Protein AF-A0A970PLQ7-F1 (afdb_monomer)

Mean predicted aligned error: 8.17 Å

Secondary structure (DSSP, 8-state):
-HHHHHHHHHHHHHHHHHTTBPPPPPPPPEEEEEEESSEEEEEE--TTS-TT--TT--EEEPSEEEEEEEEETTS-EEEEEEEEEPPPPPPPBBTBPPPPPPPEEEEEEEETTEEEEEEESSTT-S--EEEPPSEE-SSEEEEEEE-SS-EEEEEEEEPPP--------

Sequence (169 aa):
MKKIKLIIGLILIGMLLFGCIGLDGTDGRIYLRIDLIDCVRYWDNNDSIPFGFSVNSYYRCFPGSYSFEYETTSGREWSGTYTVTSEKGSPGGFMYDGEDGRDRFYTLACHPNGPSLTYYHQRNDGMGKTIQPQIADEDNIEIIHSDGIYRFHLHASRKPGTQKTKTKI

pLDDT: mean 87.95, std 12.33, range [39.56, 97.25]

Structure (mmCIF, N/CA/C/O backbone):
data_AF-A0A970PLQ7-F1
#
_entry.id   AF-A0A970PLQ7-F1
#
loop_
_atom_site.group_PDB
_atom_site.id
_atom_site.type_symbol
_atom_site.label_atom_id
_atom_site.label_alt_id
_atom_site.label_comp_id
_atom_site.label_asym_id
_atom_site.label_entity_id
_atom_site.label_seq_id
_atom_site.pdbx_PDB_ins_code
_atom_site.Cartn_x
_atom_site.Cartn_y
_atom_site.Cartn_z
_atom_site.occupancy
_atom_site.B_iso_or_equiv
_atom_site.auth_seq_id
_atom_site.auth_comp_id
_atom_site.auth_asym_id
_atom_site.auth_atom_id
_atom_site.pdbx_PDB_model_num
ATOM 1 N N . MET A 1 1 ? 49.322 -12.218 -42.979 1.00 61.09 1 MET A N 1
ATOM 2 C CA . MET A 1 1 ? 48.997 -10.856 -42.478 1.00 61.09 1 MET A CA 1
ATOM 3 C C . MET A 1 1 ? 47.614 -10.339 -42.899 1.00 61.09 1 MET A C 1
ATOM 5 O O . MET A 1 1 ? 46.908 -9.848 -42.032 1.00 61.09 1 MET A O 1
ATOM 9 N N . LYS A 1 2 ? 47.179 -10.455 -44.170 1.00 69.94 2 LYS A N 1
ATOM 10 C CA . LYS A 1 2 ? 45.858 -9.947 -44.626 1.00 69.94 2 LYS A CA 1
ATOM 11 C C . LYS A 1 2 ? 44.647 -10.559 -43.890 1.00 69.94 2 LYS A C 1
ATOM 13 O O . LYS A 1 2 ? 43.754 -9.827 -43.492 1.00 69.94 2 LYS A O 1
ATOM 18 N N . LYS A 1 3 ? 44.660 -11.876 -43.637 1.00 72.44 3 LYS A N 1
ATOM 19 C CA . LYS A 1 3 ? 43.576 -12.586 -42.923 1.00 72.44 3 LYS A CA 1
ATOM 20 C C . LYS A 1 3 ? 43.425 -12.149 -41.455 1.00 72.44 3 LYS A C 1
ATOM 22 O O . LYS A 1 3 ? 42.311 -11.998 -40.983 1.00 72.44 3 LYS A O 1
ATOM 27 N N . ILE A 1 4 ? 44.537 -11.867 -40.769 1.00 83.81 4 ILE A N 1
ATOM 28 C CA . ILE A 1 4 ? 44.538 -11.385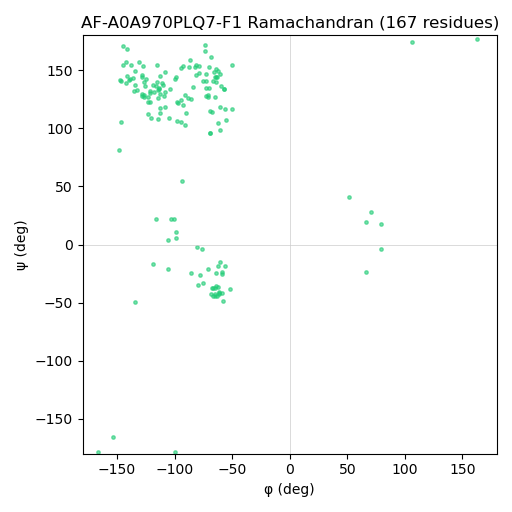 -39.374 1.00 83.81 4 ILE A CA 1
ATOM 29 C C . ILE A 1 4 ? 43.961 -9.965 -39.287 1.00 83.81 4 ILE A C 1
ATOM 31 O O . ILE A 1 4 ? 43.133 -9.697 -38.427 1.00 83.81 4 ILE A O 1
ATOM 35 N N . LYS A 1 5 ? 44.327 -9.073 -40.221 1.00 82.62 5 LYS A N 1
ATOM 36 C CA . LYS A 1 5 ? 43.757 -7.715 -40.292 1.00 82.62 5 LYS A CA 1
ATOM 37 C C . LYS A 1 5 ? 42.241 -7.726 -40.545 1.00 82.62 5 LYS A C 1
ATOM 39 O O . LYS A 1 5 ? 41.536 -6.908 -39.970 1.00 82.62 5 LYS A O 1
ATOM 44 N N . LEU A 1 6 ? 41.747 -8.665 -41.359 1.00 85.94 6 LEU A N 1
ATOM 45 C CA . LEU A 1 6 ? 40.313 -8.838 -41.620 1.00 85.94 6 LEU A CA 1
ATOM 46 C C . LEU A 1 6 ? 39.551 -9.300 -40.364 1.00 85.94 6 LEU A C 1
ATOM 48 O O . LEU A 1 6 ? 38.505 -8.747 -40.047 1.00 85.94 6 LEU A O 1
ATOM 52 N N . ILE A 1 7 ? 40.099 -10.275 -39.631 1.00 85.81 7 ILE A N 1
ATOM 53 C CA . ILE A 1 7 ? 39.500 -10.788 -38.387 1.00 85.81 7 ILE A CA 1
ATOM 54 C C . ILE A 1 7 ? 39.450 -9.690 -37.317 1.00 85.81 7 ILE A C 1
ATOM 56 O O . ILE A 1 7 ? 38.412 -9.490 -36.697 1.00 85.81 7 ILE A O 1
ATOM 60 N N . ILE A 1 8 ? 40.536 -8.929 -37.147 1.00 86.94 8 ILE A N 1
ATOM 61 C CA . ILE A 1 8 ? 40.576 -7.794 -36.212 1.00 86.94 8 ILE A CA 1
ATOM 62 C C . ILE A 1 8 ? 39.549 -6.720 -36.603 1.00 86.94 8 ILE A C 1
ATOM 64 O O . ILE A 1 8 ? 38.855 -6.200 -35.735 1.00 86.94 8 ILE A O 1
ATOM 68 N N . GLY A 1 9 ? 39.404 -6.422 -37.900 1.00 86.69 9 GLY A N 1
ATOM 69 C CA . GLY A 1 9 ? 38.400 -5.474 -38.392 1.00 86.69 9 GLY A CA 1
ATOM 70 C C . GLY A 1 9 ? 36.961 -5.905 -38.092 1.00 86.69 9 GLY A C 1
ATOM 71 O O . GLY A 1 9 ? 36.162 -5.089 -37.645 1.00 86.69 9 GLY A O 1
ATOM 72 N N . LEU A 1 10 ? 36.640 -7.190 -38.268 1.00 85.06 10 LEU A N 1
ATOM 73 C CA . LEU A 1 10 ? 35.315 -7.734 -37.946 1.00 85.06 10 LEU A CA 1
ATOM 74 C C . LEU A 1 10 ? 35.025 -7.720 -36.438 1.00 85.06 10 LEU A C 1
ATOM 76 O O . LEU A 1 10 ? 33.903 -7.412 -36.047 1.00 85.06 10 LEU A O 1
ATOM 80 N N . ILE A 1 11 ? 36.027 -7.992 -35.594 1.00 84.06 11 ILE A N 1
ATOM 81 C CA . ILE A 1 11 ? 35.890 -7.904 -34.131 1.00 84.06 11 ILE A CA 1
ATOM 82 C C . ILE A 1 11 ? 35.642 -6.453 -33.695 1.00 84.06 11 ILE A C 1
ATOM 84 O O . ILE A 1 11 ? 34.737 -6.209 -32.905 1.00 84.06 11 ILE A O 1
ATOM 88 N N . LEU A 1 12 ? 36.385 -5.487 -34.244 1.00 79.19 12 LEU A N 1
ATOM 89 C CA . LEU A 1 12 ? 36.188 -4.059 -33.961 1.00 79.19 12 LEU A CA 1
ATOM 90 C C . LEU A 1 12 ? 34.797 -3.564 -34.381 1.00 79.19 12 LEU A C 1
ATOM 92 O O . LEU A 1 12 ? 34.159 -2.840 -33.624 1.00 79.19 12 LEU A O 1
ATOM 96 N N . ILE A 1 13 ? 34.304 -3.987 -35.550 1.00 79.88 13 ILE A N 1
ATOM 97 C CA . ILE A 1 13 ? 32.940 -3.676 -36.010 1.00 79.88 13 ILE A CA 1
ATOM 98 C C . ILE A 1 13 ? 31.897 -4.325 -35.094 1.00 79.88 13 ILE A C 1
ATOM 100 O O . ILE A 1 13 ? 30.932 -3.670 -34.718 1.00 79.88 13 ILE A O 1
ATOM 104 N N . GLY A 1 14 ? 32.106 -5.578 -34.681 1.00 73.38 14 GLY A N 1
ATOM 105 C CA . GLY A 1 14 ? 31.241 -6.242 -33.707 1.00 73.38 14 GLY A CA 1
ATOM 106 C C . GLY A 1 14 ? 31.174 -5.478 -32.383 1.00 73.38 14 GLY A C 1
ATOM 107 O O . GLY A 1 14 ? 30.087 -5.177 -31.905 1.00 73.38 14 GLY A O 1
ATOM 108 N N . MET A 1 15 ? 32.320 -5.084 -31.822 1.00 72.25 15 MET A N 1
ATOM 109 C CA . MET A 1 15 ? 32.366 -4.324 -30.566 1.00 72.25 15 MET A CA 1
ATOM 110 C C . MET A 1 15 ? 31.710 -2.940 -30.684 1.00 72.25 15 MET A C 1
ATOM 112 O O . MET A 1 15 ? 31.046 -2.513 -29.745 1.00 72.25 15 MET A O 1
ATOM 116 N N . LEU A 1 16 ? 31.831 -2.270 -31.835 1.00 68.06 16 LEU A N 1
ATOM 117 C CA . LEU A 1 16 ? 31.133 -1.007 -32.109 1.00 68.06 16 LEU A CA 1
ATOM 118 C C . LEU A 1 16 ? 29.611 -1.184 -32.208 1.00 68.06 16 LEU A C 1
ATOM 120 O O . LEU A 1 16 ? 28.876 -0.324 -31.743 1.00 68.06 16 LEU A O 1
ATOM 124 N N . LEU A 1 17 ? 29.127 -2.289 -32.779 1.00 65.56 17 LEU A N 1
ATOM 125 C CA . LEU A 1 17 ? 27.688 -2.541 -32.918 1.00 65.56 17 LEU A CA 1
ATOM 126 C C . LEU A 1 17 ? 27.024 -2.965 -31.598 1.00 65.56 17 LEU A C 1
ATOM 128 O O . LEU A 1 17 ? 25.874 -2.603 -31.362 1.00 65.56 17 LEU A O 1
ATOM 132 N N . PHE A 1 18 ? 27.735 -3.686 -30.724 1.00 63.66 18 PHE A N 1
ATOM 133 C CA . PHE A 1 18 ? 27.214 -4.093 -29.410 1.00 63.66 18 PHE A CA 1
ATOM 134 C C . PHE A 1 18 ? 27.404 -3.035 -28.313 1.00 63.66 18 PHE A C 1
ATOM 136 O O . PHE A 1 18 ? 26.634 -3.018 -27.360 1.00 63.66 18 PHE A O 1
ATOM 143 N N . GLY A 1 19 ? 28.380 -2.131 -28.444 1.00 62.66 19 GLY A N 1
ATOM 144 C CA . GLY A 1 19 ? 28.601 -1.036 -27.489 1.00 62.66 19 GLY A CA 1
ATOM 145 C C . GLY A 1 19 ? 27.608 0.127 -27.599 1.00 62.66 19 GLY A C 1
ATOM 146 O O . GLY A 1 19 ? 27.684 1.058 -26.804 1.00 62.66 19 GLY A O 1
ATOM 147 N N . CYS A 1 20 ? 26.702 0.099 -28.580 1.00 74.75 20 CYS A N 1
ATOM 148 C CA . CYS A 1 20 ? 25.729 1.163 -28.830 1.00 74.75 20 CYS A CA 1
ATOM 149 C C . CYS A 1 20 ? 24.296 0.810 -28.405 1.00 74.75 20 CYS A C 1
ATOM 151 O O . CYS A 1 20 ? 23.398 1.599 -28.678 1.00 74.75 20 CYS A O 1
ATOM 153 N N . ILE A 1 21 ? 24.050 -0.348 -27.788 1.00 85.12 21 ILE A N 1
ATOM 154 C CA . ILE A 1 21 ? 22.734 -0.668 -27.215 1.00 85.12 21 ILE A CA 1
ATOM 155 C C . ILE A 1 21 ? 22.746 -0.182 -25.767 1.00 85.12 21 ILE A C 1
ATOM 157 O O . ILE A 1 21 ? 23.519 -0.699 -24.960 1.00 85.12 21 ILE A O 1
ATOM 161 N N . GLY A 1 22 ? 21.938 0.835 -25.471 1.00 88.00 22 GLY A N 1
ATOM 162 C CA . GLY A 1 22 ? 21.765 1.334 -24.113 1.00 88.00 22 GLY A CA 1
ATOM 163 C C . GLY A 1 22 ? 21.032 0.336 -23.223 1.00 88.00 22 GLY A C 1
ATOM 164 O O . GLY A 1 22 ? 20.396 -0.608 -23.698 1.00 88.00 22 GLY A O 1
ATOM 165 N N . LEU A 1 23 ? 21.162 0.529 -21.917 1.00 92.94 23 LEU A N 1
ATOM 166 C CA . LEU A 1 23 ? 20.545 -0.326 -20.908 1.00 92.94 23 LEU A CA 1
ATOM 167 C C . LEU A 1 23 ? 19.065 0.015 -20.743 1.00 92.94 23 LEU A C 1
ATOM 169 O O . LEU A 1 23 ? 18.677 1.174 -20.863 1.00 92.94 23 LEU A O 1
ATOM 173 N N . ASP A 1 24 ? 18.247 -0.985 -20.424 1.00 95.62 24 ASP A N 1
ATOM 174 C CA . ASP A 1 24 ? 16.877 -0.739 -19.973 1.00 95.62 24 ASP A CA 1
ATOM 175 C C . ASP A 1 24 ? 16.888 -0.004 -18.629 1.00 95.62 24 ASP A C 1
ATOM 177 O O . ASP A 1 24 ? 17.724 -0.277 -17.759 1.00 95.62 24 ASP A O 1
ATOM 181 N N . GLY A 1 25 ? 15.925 0.899 -18.453 1.00 95.19 25 GLY A N 1
ATOM 182 C CA . GLY A 1 25 ? 15.683 1.553 -17.177 1.00 95.19 25 GLY A CA 1
ATOM 183 C C . GLY A 1 25 ? 15.245 0.546 -16.115 1.00 95.19 25 GLY A C 1
ATOM 184 O O . GLY A 1 25 ? 14.623 -0.483 -16.392 1.00 95.19 25 GLY A O 1
ATOM 185 N N . THR A 1 26 ? 15.552 0.846 -14.862 1.00 95.19 26 THR A N 1
ATOM 186 C CA . THR A 1 26 ? 15.152 0.029 -13.721 1.00 95.19 26 THR A CA 1
ATOM 187 C C . THR A 1 26 ? 13.718 0.325 -13.296 1.00 95.19 26 THR A C 1
ATOM 189 O O . THR A 1 26 ? 13.243 1.456 -13.369 1.00 95.19 26 THR A O 1
ATOM 192 N N . ASP A 1 27 ? 13.004 -0.702 -12.833 1.00 94.81 27 ASP A N 1
ATOM 193 C CA . ASP A 1 27 ? 11.662 -0.521 -12.283 1.00 94.81 27 ASP A CA 1
ATOM 194 C C . ASP A 1 27 ? 11.690 0.339 -11.016 1.00 94.81 27 ASP A C 1
ATOM 196 O O . ASP A 1 27 ? 12.514 0.155 -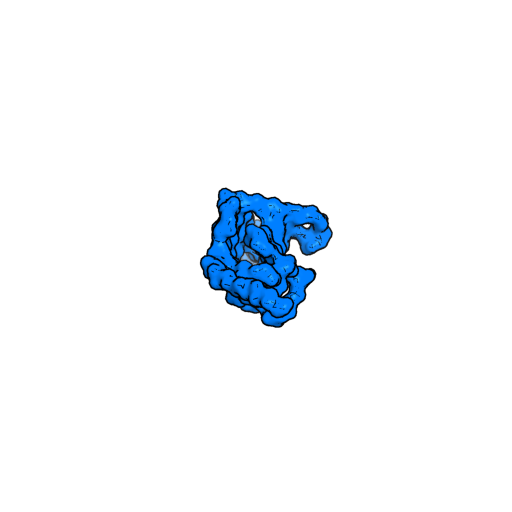10.110 1.00 94.81 27 ASP A O 1
ATOM 200 N N . GLY A 1 28 ? 10.691 1.206 -10.926 1.00 93.88 28 GLY A N 1
ATOM 201 C CA . GLY A 1 28 ? 10.429 2.044 -9.779 1.00 93.88 28 GLY A CA 1
ATOM 202 C C . GLY A 1 28 ? 10.150 1.261 -8.500 1.00 93.88 28 GLY A C 1
ATOM 203 O O . GLY A 1 28 ? 9.547 0.183 -8.521 1.00 93.88 28 GLY A O 1
ATOM 204 N N . ARG A 1 29 ? 10.546 1.797 -7.342 1.00 95.38 29 ARG A N 1
ATOM 205 C CA . ARG A 1 29 ? 10.356 1.119 -6.050 1.00 95.38 29 ARG A CA 1
ATOM 206 C C . ARG A 1 29 ? 9.139 1.656 -5.317 1.00 95.38 29 ARG A C 1
ATOM 208 O O . ARG A 1 29 ? 8.863 2.853 -5.297 1.00 95.38 29 ARG A O 1
ATOM 215 N N . ILE A 1 30 ? 8.429 0.752 -4.653 1.00 95.06 30 ILE A N 1
ATOM 216 C CA . ILE A 1 30 ? 7.302 1.090 -3.788 1.00 95.06 30 ILE A CA 1
ATOM 217 C C . ILE A 1 30 ? 7.766 0.966 -2.348 1.00 95.06 30 ILE A C 1
ATOM 219 O O . ILE A 1 30 ? 8.376 -0.032 -1.968 1.00 95.06 30 ILE A O 1
ATOM 223 N N . TYR A 1 31 ? 7.445 1.961 -1.536 1.00 96.25 31 TYR A N 1
ATOM 224 C CA . TYR A 1 31 ? 7.662 1.920 -0.103 1.00 96.25 31 TYR A CA 1
ATOM 225 C C . TYR A 1 31 ? 6.339 2.099 0.622 1.00 96.25 31 TYR A C 1
ATOM 227 O O . TYR A 1 31 ? 5.595 3.037 0.340 1.00 96.25 31 TYR A O 1
ATOM 235 N N . LEU A 1 32 ? 6.067 1.219 1.578 1.00 96.44 32 LEU A N 1
ATOM 236 C CA . LEU A 1 32 ? 4.872 1.253 2.407 1.00 96.44 32 LEU A CA 1
ATOM 237 C C . LEU A 1 32 ? 5.261 1.547 3.851 1.00 96.44 32 LEU A C 1
ATOM 239 O O . LEU A 1 32 ? 6.204 0.967 4.390 1.00 96.44 32 LEU A O 1
ATOM 243 N N . ARG A 1 33 ? 4.524 2.457 4.471 1.00 95.69 33 ARG A N 1
ATOM 244 C CA . ARG A 1 33 ? 4.515 2.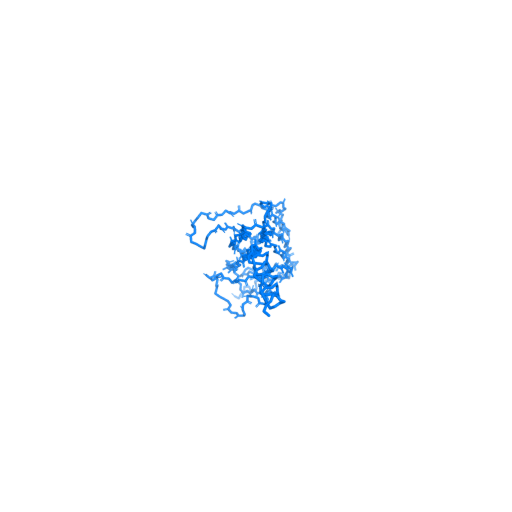692 5.910 1.00 95.69 33 ARG A CA 1
ATOM 245 C C . ARG A 1 33 ? 3.140 2.315 6.436 1.00 95.69 33 ARG A C 1
ATOM 247 O O . ARG A 1 33 ? 2.137 2.742 5.865 1.00 95.69 33 ARG A O 1
ATOM 254 N N . ILE A 1 34 ? 3.111 1.556 7.522 1.00 96.62 34 ILE A N 1
ATOM 255 C CA . ILE A 1 34 ? 1.884 1.256 8.256 1.00 96.62 34 ILE A CA 1
ATOM 256 C C . ILE A 1 34 ? 1.808 2.217 9.437 1.00 96.62 34 ILE A C 1
ATOM 258 O O . ILE A 1 34 ? 2.728 2.262 10.252 1.00 96.62 34 ILE A O 1
ATOM 262 N N . ASP A 1 35 ? 0.731 2.989 9.511 1.00 95.81 35 ASP A N 1
ATOM 263 C CA . ASP A 1 35 ? 0.458 3.893 10.626 1.00 95.81 35 ASP A CA 1
ATOM 264 C C . ASP A 1 35 ? -0.712 3.339 11.443 1.00 95.81 35 ASP A C 1
ATOM 266 O O . ASP A 1 35 ? -1.748 2.976 10.886 1.00 95.81 35 ASP A O 1
ATOM 270 N N . LEU A 1 36 ? -0.532 3.212 12.755 1.00 95.94 36 LEU A N 1
ATOM 271 C CA . LEU A 1 36 ? -1.494 2.575 13.653 1.00 95.94 36 LEU A CA 1
ATOM 272 C C . LEU A 1 36 ? -2.056 3.623 14.611 1.00 95.94 36 LEU A C 1
ATOM 274 O O . LEU A 1 36 ? -1.371 4.062 15.533 1.00 95.94 36 LEU A O 1
ATOM 278 N N . ILE A 1 37 ? -3.319 3.993 14.415 1.00 95.81 37 ILE A N 1
ATOM 279 C CA . ILE A 1 37 ? -4.011 5.011 15.208 1.00 95.81 37 ILE A CA 1
ATOM 280 C C . ILE A 1 37 ? -5.103 4.308 16.012 1.00 95.81 37 ILE A C 1
ATOM 282 O O . ILE A 1 37 ? -6.012 3.709 15.440 1.00 95.81 37 ILE A O 1
ATOM 286 N N . ASP A 1 38 ? -5.006 4.350 17.342 1.00 94.88 38 ASP A N 1
ATOM 287 C CA . ASP A 1 38 ? -5.919 3.646 18.257 1.00 94.88 38 ASP A CA 1
ATOM 288 C C . ASP A 1 38 ? -6.089 2.151 17.925 1.00 94.88 38 ASP A C 1
ATOM 290 O O . ASP A 1 38 ? -7.194 1.602 17.972 1.00 94.88 38 ASP A O 1
ATOM 294 N N . CYS A 1 39 ? -4.982 1.491 17.575 1.00 94.12 39 CYS A N 1
ATOM 295 C CA . CYS A 1 39 ? -4.928 0.067 17.254 1.00 94.12 39 CYS A CA 1
ATOM 296 C C . CYS A 1 39 ? -4.084 -0.703 18.275 1.00 94.12 39 CYS A C 1
ATOM 298 O O . CYS A 1 39 ? -3.037 -0.233 18.712 1.00 94.12 39 CYS A O 1
ATOM 300 N N . VAL A 1 40 ? -4.544 -1.902 18.638 1.00 94.94 40 VAL A N 1
ATOM 301 C CA . VAL A 1 40 ? -3.886 -2.793 19.610 1.00 94.94 40 VAL A CA 1
ATOM 302 C C . VAL A 1 40 ? -3.200 -3.983 18.949 1.00 94.94 40 VAL A C 1
ATOM 304 O O . VAL A 1 40 ? -2.302 -4.581 19.538 1.00 94.94 40 VAL A O 1
ATOM 307 N N . ARG A 1 41 ? -3.606 -4.336 17.726 1.00 94.12 41 ARG A N 1
ATOM 308 C CA . ARG A 1 41 ? -3.044 -5.456 16.971 1.00 94.12 41 ARG A CA 1
ATOM 309 C C . ARG A 1 41 ? -3.051 -5.139 15.485 1.00 94.12 41 ARG A C 1
ATOM 311 O O . ARG A 1 41 ? -4.019 -4.576 14.983 1.00 94.12 41 ARG A O 1
ATOM 318 N N . TYR A 1 42 ? -1.986 -5.538 14.803 1.00 95.94 42 TYR A N 1
ATOM 319 C CA . TYR A 1 42 ? -1.867 -5.512 13.352 1.00 95.94 42 TYR A CA 1
ATOM 320 C C . TYR A 1 42 ? -1.180 -6.796 12.894 1.00 95.94 42 TYR A C 1
ATOM 322 O O . TYR A 1 42 ? -0.261 -7.285 13.557 1.00 95.94 42 TYR A O 1
ATOM 330 N N . TRP A 1 43 ? -1.625 -7.324 11.766 1.00 95.69 43 TRP A N 1
ATOM 331 C CA . TRP A 1 43 ? -1.000 -8.430 11.064 1.00 95.69 43 TRP A CA 1
ATOM 332 C C . TRP A 1 43 ? -1.114 -8.187 9.560 1.00 95.69 43 TRP A C 1
ATOM 334 O O . TRP A 1 43 ? -2.166 -7.767 9.088 1.00 95.69 43 TRP A O 1
ATOM 344 N N . ASP A 1 44 ? -0.059 -8.480 8.808 1.00 95.81 44 ASP A N 1
ATOM 345 C CA . ASP A 1 44 ? -0.137 -8.643 7.360 1.00 95.81 44 ASP A CA 1
ATOM 346 C C . ASP A 1 44 ? 0.760 -9.795 6.895 1.00 95.81 44 ASP A C 1
ATOM 348 O O . ASP A 1 44 ? 1.551 -10.339 7.670 1.00 95.81 44 ASP A O 1
ATOM 352 N N . ASN A 1 45 ? 0.588 -10.201 5.638 1.00 96.12 45 ASN A N 1
ATOM 353 C CA . ASN A 1 45 ? 1.412 -11.221 4.990 1.00 96.12 45 ASN A CA 1
ATOM 354 C C . ASN A 1 45 ? 2.448 -10.623 4.020 1.00 96.12 45 ASN A C 1
ATOM 356 O O . ASN A 1 45 ? 2.871 -11.297 3.078 1.00 96.12 45 ASN A O 1
ATOM 360 N N . ASN A 1 46 ? 2.807 -9.350 4.188 1.00 96.00 46 ASN A N 1
ATOM 361 C CA . ASN A 1 46 ? 3.808 -8.712 3.355 1.00 96.00 46 ASN A CA 1
ATOM 362 C C . ASN A 1 46 ? 5.183 -8.880 3.995 1.00 96.00 46 ASN A C 1
ATOM 364 O O . ASN A 1 46 ? 5.540 -8.140 4.904 1.00 96.00 46 ASN A O 1
ATOM 368 N N . ASP A 1 47 ? 5.984 -9.809 3.470 1.00 95.19 47 ASP A N 1
ATOM 369 C CA . ASP A 1 47 ? 7.328 -10.125 3.985 1.00 95.19 47 ASP A CA 1
ATOM 370 C C . ASP A 1 47 ? 8.278 -8.912 4.051 1.00 95.19 47 ASP A C 1
ATOM 372 O O . ASP A 1 47 ? 9.279 -8.933 4.770 1.00 95.19 47 ASP A O 1
ATOM 376 N N . SER A 1 48 ? 7.977 -7.835 3.319 1.00 94.81 48 SER A N 1
ATOM 377 C CA . SER A 1 48 ? 8.710 -6.571 3.408 1.00 94.81 48 SER A CA 1
ATOM 378 C C . SER A 1 48 ? 8.467 -5.801 4.711 1.00 94.81 48 SER A C 1
ATOM 380 O O . SER A 1 48 ? 9.278 -4.936 5.055 1.00 94.81 48 SER A O 1
ATOM 382 N N . ILE A 1 49 ? 7.366 -6.069 5.417 1.00 93.56 49 ILE A N 1
ATOM 383 C CA . ILE A 1 49 ? 7.004 -5.449 6.692 1.00 93.56 49 ILE A CA 1
ATOM 384 C C . ILE A 1 49 ? 7.430 -6.396 7.825 1.00 93.56 49 ILE A C 1
ATOM 386 O O . ILE A 1 49 ? 6.806 -7.433 8.042 1.00 93.56 49 ILE A O 1
ATOM 390 N N . PRO A 1 50 ? 8.504 -6.086 8.571 1.00 92.38 50 PRO A N 1
ATOM 391 C CA . PRO A 1 50 ? 8.989 -6.983 9.610 1.00 92.38 50 PRO A CA 1
ATOM 392 C C . PRO A 1 50 ? 8.029 -7.037 10.803 1.00 92.38 50 PRO A C 1
ATOM 394 O O . PRO A 1 50 ? 7.360 -6.058 11.145 1.00 92.38 50 PRO A O 1
ATOM 397 N N . PHE A 1 51 ? 8.039 -8.160 11.521 1.00 88.44 51 PHE A N 1
ATOM 398 C CA . PHE A 1 51 ? 7.384 -8.237 12.824 1.00 88.44 51 PHE A CA 1
ATOM 399 C C . PHE A 1 51 ? 7.953 -7.171 13.776 1.00 88.44 51 PHE A C 1
ATOM 401 O O . PHE A 1 51 ? 9.169 -6.997 13.868 1.00 88.44 51 PHE A O 1
ATOM 408 N N . GLY A 1 52 ? 7.076 -6.452 14.484 1.00 87.81 52 GLY A N 1
ATOM 409 C CA . GLY A 1 52 ? 7.484 -5.338 15.346 1.00 87.81 52 GLY A CA 1
ATOM 410 C C . GLY A 1 52 ? 7.975 -4.105 14.578 1.00 87.81 52 GLY A C 1
ATOM 411 O O . GLY A 1 52 ? 8.814 -3.365 15.093 1.00 87.81 52 GLY A O 1
ATOM 412 N N . PHE A 1 53 ? 7.493 -3.897 13.347 1.00 93.50 53 PHE A N 1
ATOM 413 C CA . PHE A 1 53 ? 7.817 -2.724 12.538 1.00 93.50 53 PHE A CA 1
ATOM 414 C C . PHE A 1 53 ? 7.619 -1.402 13.299 1.00 93.50 53 PHE A C 1
ATOM 416 O O . PHE A 1 53 ? 6.810 -1.270 14.217 1.00 93.50 53 PHE A O 1
ATOM 423 N N . SER A 1 54 ? 8.353 -0.381 12.866 1.00 93.44 54 SER A N 1
ATOM 424 C CA . SER A 1 54 ?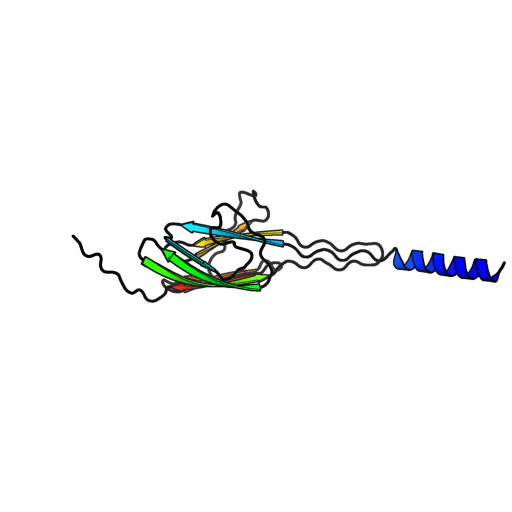 8.187 0.983 13.352 1.00 93.44 54 SER A CA 1
ATOM 425 C C . SER A 1 54 ? 7.143 1.710 12.509 1.00 93.44 54 SER A C 1
ATOM 427 O O . SER A 1 54 ? 7.312 1.834 11.295 1.00 93.44 54 SER A O 1
ATOM 429 N N . VAL A 1 55 ? 6.120 2.277 13.154 1.00 92.81 55 VAL A N 1
ATOM 430 C CA . VAL A 1 55 ? 5.056 3.064 12.491 1.00 92.81 55 VAL A CA 1
ATOM 431 C C . VAL A 1 55 ? 5.569 4.310 11.752 1.00 92.81 55 VAL A C 1
ATOM 433 O O . VAL A 1 55 ? 4.885 4.872 10.905 1.00 92.81 55 VAL A O 1
ATOM 436 N N . ASN A 1 56 ? 6.808 4.736 12.022 1.00 88.44 56 ASN A N 1
ATOM 437 C CA . ASN A 1 56 ? 7.448 5.886 11.376 1.00 88.44 56 ASN A CA 1
ATOM 438 C C . ASN A 1 56 ? 8.401 5.498 10.238 1.00 88.44 56 ASN A C 1
ATOM 440 O O . ASN A 1 56 ? 9.087 6.359 9.686 1.00 88.44 56 ASN A O 1
ATOM 444 N N . SER A 1 57 ? 8.465 4.214 9.883 1.00 94.06 57 SER A N 1
ATOM 445 C CA . SER A 1 57 ? 9.394 3.708 8.877 1.00 94.06 57 SER A CA 1
ATOM 446 C C . SER A 1 57 ? 8.683 3.283 7.600 1.00 94.06 57 SER A C 1
ATOM 448 O O . SER A 1 57 ? 7.641 2.638 7.614 1.00 94.06 57 SER A O 1
ATOM 450 N N . TYR A 1 58 ? 9.295 3.651 6.479 1.00 95.94 58 TYR A N 1
ATOM 451 C CA . TYR A 1 58 ? 8.925 3.172 5.154 1.00 95.94 58 TYR A CA 1
ATOM 452 C C . TYR A 1 58 ? 9.737 1.925 4.813 1.00 95.94 58 TYR A C 1
ATOM 454 O O . TYR A 1 58 ? 10.969 1.966 4.876 1.00 95.94 58 TYR A O 1
ATOM 462 N N . TYR A 1 59 ? 9.050 0.871 4.394 1.00 96.38 59 TYR A N 1
ATOM 463 C CA . TYR A 1 59 ? 9.616 -0.419 4.023 1.00 96.38 59 TYR A CA 1
ATOM 464 C C . TYR A 1 59 ? 9.420 -0.670 2.532 1.00 96.38 59 TYR A C 1
ATOM 466 O O . TYR A 1 59 ? 8.333 -0.452 1.997 1.00 96.38 59 TYR A O 1
ATOM 474 N N . ARG A 1 60 ? 10.470 -1.121 1.842 1.00 96.12 60 ARG A N 1
ATOM 475 C CA . ARG A 1 60 ? 10.399 -1.408 0.406 1.00 96.12 60 ARG A CA 1
ATOM 476 C C . ARG A 1 60 ? 9.516 -2.629 0.164 1.00 96.12 60 ARG A C 1
ATOM 478 O O . ARG A 1 60 ? 9.903 -3.731 0.535 1.00 96.12 60 ARG A O 1
ATOM 485 N N . CYS A 1 61 ? 8.391 -2.431 -0.508 1.00 94.69 61 CYS A N 1
ATOM 486 C CA . CYS A 1 61 ? 7.449 -3.478 -0.887 1.00 94.69 61 CYS A CA 1
ATOM 487 C C . CYS A 1 61 ? 7.661 -3.903 -2.337 1.00 94.69 61 CYS A C 1
ATOM 489 O O . CYS A 1 61 ? 7.962 -3.077 -3.204 1.00 94.69 61 CYS A O 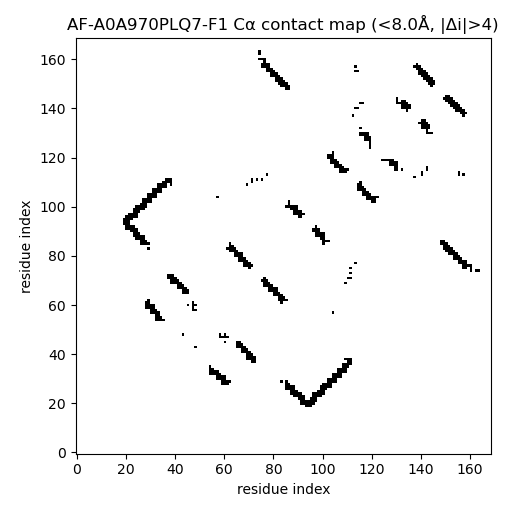1
ATOM 491 N N . PHE A 1 62 ? 7.482 -5.193 -2.596 1.00 94.38 62 PHE A N 1
ATOM 492 C CA . PHE A 1 62 ? 7.480 -5.720 -3.954 1.00 94.38 62 PHE A CA 1
ATOM 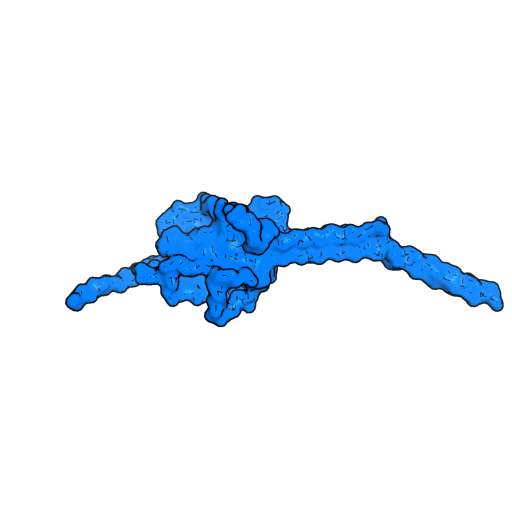493 C C . PHE A 1 62 ? 6.070 -5.640 -4.557 1.00 94.38 62 PHE A C 1
ATOM 495 O O . PHE A 1 62 ? 5.087 -5.639 -3.817 1.00 94.38 62 PHE A O 1
ATOM 502 N N . PRO A 1 63 ? 5.942 -5.534 -5.890 1.00 94.06 63 PRO A N 1
ATOM 503 C CA . PRO A 1 63 ? 4.650 -5.657 -6.551 1.00 94.06 63 PRO A CA 1
ATOM 504 C C . PRO A 1 63 ? 3.986 -6.998 -6.217 1.00 94.06 63 PRO A C 1
ATOM 506 O O . PRO A 1 63 ? 4.632 -8.043 -6.285 1.00 94.06 63 PRO A O 1
ATOM 509 N N . GLY A 1 64 ? 2.702 -6.971 -5.873 1.00 94.88 64 GLY A N 1
ATOM 510 C CA . GLY A 1 64 ? 1.990 -8.150 -5.389 1.00 94.88 64 GLY A CA 1
ATOM 511 C C . GLY A 1 64 ? 0.685 -7.808 -4.681 1.00 94.88 64 GLY A C 1
ATOM 512 O O . GLY A 1 64 ? 0.341 -6.634 -4.518 1.00 94.88 64 GLY A O 1
ATOM 513 N N . SER A 1 65 ? -0.032 -8.855 -4.277 1.00 96.44 65 SER A N 1
ATOM 514 C CA . SER A 1 65 ? -1.273 -8.767 -3.508 1.00 96.44 65 SER A CA 1
ATOM 515 C C . SER A 1 65 ? -1.054 -9.334 -2.112 1.00 96.44 65 SER A C 1
ATOM 517 O O . SER A 1 65 ? -0.562 -10.450 -1.955 1.00 96.44 65 SER A O 1
ATOM 519 N N . TYR A 1 66 ? -1.458 -8.566 -1.110 1.00 97.19 66 TYR A N 1
ATOM 520 C CA . TYR A 1 66 ? -1.240 -8.839 0.301 1.00 97.19 66 TYR A CA 1
ATOM 521 C C . TYR A 1 66 ? -2.563 -8.769 1.056 1.00 97.19 66 TYR A C 1
ATOM 523 O O . TYR A 1 66 ? -3.495 -8.088 0.633 1.00 97.19 66 TYR A O 1
ATOM 531 N N . SER A 1 67 ? -2.648 -9.485 2.167 1.00 97.19 67 SER A N 1
ATOM 532 C CA . SER A 1 67 ? -3.756 -9.474 3.117 1.00 97.19 67 SER A CA 1
ATOM 533 C C . SER A 1 67 ? -3.288 -8.866 4.427 1.00 97.19 67 SER A C 1
ATOM 535 O O . SER A 1 67 ? -2.145 -9.073 4.832 1.00 97.19 67 SER A O 1
ATOM 537 N N . PHE A 1 68 ? -4.175 -8.139 5.093 1.00 96.88 68 PHE A N 1
ATOM 538 C CA . PHE A 1 68 ? -3.905 -7.543 6.392 1.00 96.88 68 PHE A CA 1
ATOM 539 C C . PHE A 1 68 ? -5.136 -7.612 7.290 1.00 96.88 68 PHE A C 1
ATOM 541 O O . PHE A 1 68 ? -6.273 -7.689 6.821 1.00 96.88 68 PHE A O 1
ATOM 548 N N . GLU A 1 69 ? -4.893 -7.546 8.590 1.00 97.00 69 GLU A N 1
ATOM 549 C CA . GLU A 1 69 ? -5.903 -7.452 9.629 1.00 97.00 69 GLU A CA 1
ATOM 550 C C . GLU A 1 69 ? -5.432 -6.506 10.732 1.00 97.00 69 GLU A C 1
ATOM 552 O O . GLU A 1 69 ? -4.248 -6.473 11.075 1.00 97.00 69 GLU A O 1
ATOM 557 N N . TYR A 1 70 ? -6.356 -5.759 11.330 1.00 96.25 70 TYR A N 1
ATOM 558 C CA . TYR A 1 70 ? -6.058 -4.978 12.525 1.00 96.25 70 TYR A CA 1
ATOM 559 C C . TYR A 1 70 ? -7.237 -4.912 13.492 1.00 96.25 70 TYR A C 1
ATOM 561 O O . TYR A 1 70 ? -8.401 -5.030 13.109 1.00 96.25 70 TYR A O 1
ATOM 569 N N . GLU A 1 71 ? -6.913 -4.714 14.765 1.00 96.12 71 GLU A N 1
ATOM 570 C CA . GLU A 1 71 ? -7.871 -4.575 15.857 1.00 96.12 71 GLU A CA 1
ATOM 571 C C . GLU A 1 71 ? -7.665 -3.232 16.547 1.00 96.12 71 GLU A C 1
ATOM 573 O O . GLU A 1 71 ? -6.541 -2.847 16.887 1.00 96.12 71 GLU A O 1
ATOM 578 N N . THR A 1 72 ? -8.760 -2.514 16.755 1.00 94.88 72 THR A N 1
ATOM 579 C CA . THR A 1 72 ? -8.768 -1.196 17.384 1.00 94.88 72 THR A CA 1
ATOM 580 C C . THR A 1 72 ? -8.851 -1.328 18.900 1.00 94.88 72 THR A C 1
ATOM 582 O O . THR A 1 72 ? -9.375 -2.306 19.431 1.00 94.88 72 THR A O 1
ATOM 585 N N . THR A 1 73 ? -8.448 -0.294 19.633 1.00 93.44 73 THR A N 1
ATOM 586 C CA . THR A 1 73 ? -8.615 -0.220 21.096 1.00 93.44 73 THR A CA 1
ATOM 587 C C . THR A 1 73 ? -10.086 -0.327 21.527 1.00 93.44 73 THR A C 1
ATOM 589 O O . THR A 1 73 ? -10.388 -0.730 22.649 1.00 93.44 73 THR A O 1
ATOM 592 N N . SER A 1 74 ? -11.028 0.007 20.637 1.00 90.38 74 SER A N 1
ATOM 593 C CA . SER A 1 74 ? -12.469 -0.160 20.860 1.00 90.38 74 SER A CA 1
ATOM 594 C C . SER A 1 74 ? -12.987 -1.587 20.629 1.00 90.38 74 SER A C 1
ATOM 596 O O . SER A 1 74 ? -14.175 -1.826 20.842 1.00 90.38 74 SER A O 1
ATOM 598 N N . GLY A 1 75 ? -12.128 -2.525 20.218 1.00 89.44 75 GLY A N 1
ATOM 599 C CA . GLY A 1 75 ? -12.484 -3.912 19.916 1.00 89.44 75 GLY A CA 1
ATOM 600 C C . GLY A 1 75 ? -13.128 -4.105 18.542 1.00 89.44 75 GLY A C 1
ATOM 601 O O . GLY A 1 75 ? -13.793 -5.114 18.323 1.00 89.44 75 GLY A O 1
ATOM 602 N N . ARG A 1 76 ? -12.988 -3.135 1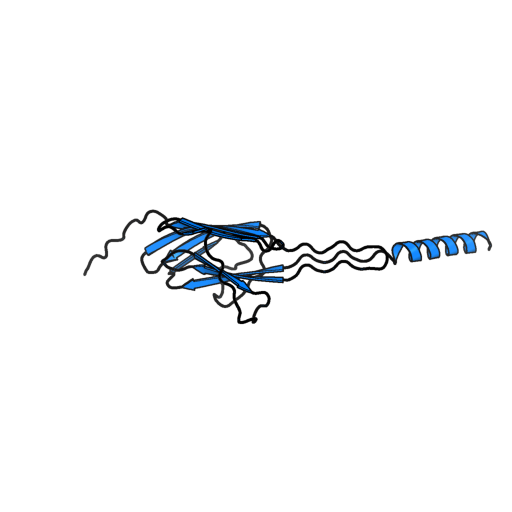7.625 1.00 90.19 76 ARG A N 1
ATOM 603 C CA . ARG A 1 76 ? -13.394 -3.310 16.225 1.00 90.19 76 ARG A CA 1
ATOM 604 C C . ARG A 1 76 ? -12.270 -3.999 15.475 1.00 90.19 76 ARG A C 1
ATOM 606 O O . ARG A 1 76 ? -11.115 -3.603 15.594 1.00 90.19 76 ARG A O 1
ATOM 613 N N . GLU A 1 77 ? -12.629 -4.975 14.661 1.00 94.88 77 GLU A N 1
ATOM 614 C CA . GLU A 1 77 ? -11.686 -5.695 13.817 1.00 94.88 77 GLU A CA 1
ATOM 615 C C . GLU A 1 77 ? -11.935 -5.359 12.351 1.00 94.88 77 GLU A C 1
ATOM 617 O O . GLU A 1 77 ? -13.079 -5.286 11.901 1.00 94.88 77 GLU A O 1
ATOM 622 N N . TRP A 1 78 ? -10.851 -5.177 11.610 1.00 95.56 78 TRP A N 1
ATOM 623 C CA . TRP A 1 78 ? -10.849 -4.960 10.171 1.00 95.56 78 TRP A CA 1
ATOM 624 C C . TRP A 1 78 ? -9.957 -6.003 9.513 1.00 95.56 78 TRP A C 1
ATOM 626 O O . TRP A 1 78 ? -8.904 -6.353 10.044 1.00 95.56 78 TRP A O 1
ATOM 636 N N . SER A 1 79 ? -10.366 -6.481 8.344 1.00 97.00 79 SER A N 1
ATOM 637 C CA . SER A 1 79 ? -9.539 -7.307 7.465 1.00 97.00 79 SER A CA 1
ATOM 638 C C . SER A 1 79 ? -9.651 -6.815 6.041 1.00 97.00 79 SER A C 1
ATOM 640 O O . SER A 1 79 ? -10.705 -6.330 5.635 1.00 97.00 79 SER A O 1
ATOM 642 N N . GLY A 1 80 ? -8.595 -6.975 5.263 1.00 95.12 80 GLY A N 1
ATOM 643 C CA . GLY A 1 80 ? -8.610 -6.542 3.883 1.00 95.12 80 GLY A CA 1
ATOM 644 C C . GLY A 1 80 ? -7.463 -7.088 3.065 1.00 95.12 80 GLY A C 1
ATOM 645 O O . GLY A 1 80 ? -6.610 -7.835 3.543 1.00 95.12 80 GLY A O 1
ATOM 646 N N . THR A 1 81 ? -7.447 -6.668 1.810 1.00 97.25 81 THR A N 1
ATOM 647 C CA . THR A 1 81 ? -6.379 -6.946 0.862 1.00 97.25 81 THR A CA 1
ATOM 648 C C . THR A 1 81 ? -5.905 -5.658 0.223 1.00 97.25 81 THR A C 1
ATOM 650 O O . THR A 1 81 ? -6.720 -4.776 -0.058 1.00 97.25 81 THR A O 1
ATOM 653 N N . TYR A 1 82 ? -4.612 -5.568 -0.074 1.00 96.50 82 TYR A N 1
ATOM 654 C CA . TYR A 1 82 ? -4.086 -4.532 -0.945 1.00 96.50 82 TYR A CA 1
ATOM 655 C C . TYR A 1 82 ? -3.224 -5.101 -2.065 1.00 96.50 82 TYR A C 1
ATOM 657 O O . TYR A 1 82 ? -2.493 -6.066 -1.872 1.00 96.50 82 TYR A O 1
ATOM 665 N N . THR A 1 83 ? -3.298 -4.491 -3.245 1.00 95.56 83 THR A N 1
ATOM 666 C CA . THR A 1 83 ? -2.436 -4.815 -4.387 1.00 95.56 83 THR A CA 1
ATOM 667 C C . THR A 1 83 ? -1.608 -3.604 -4.770 1.00 95.56 83 THR A C 1
ATOM 669 O O . THR A 1 83 ? -2.157 -2.513 -4.933 1.00 95.56 83 THR A O 1
ATOM 672 N N . VAL A 1 84 ? -0.304 -3.811 -4.939 1.00 93.62 84 VAL A N 1
ATOM 673 C CA . VAL A 1 84 ? 0.668 -2.787 -5.336 1.00 93.62 84 VAL A CA 1
ATOM 674 C C . VAL A 1 84 ? 1.293 -3.112 -6.689 1.00 93.62 84 VAL A C 1
ATOM 676 O O . VAL A 1 84 ? 1.674 -4.249 -6.962 1.00 93.62 84 VAL A O 1
ATOM 679 N N . THR A 1 85 ? 1.419 -2.102 -7.548 1.00 92.88 85 THR A N 1
ATOM 680 C CA . THR A 1 85 ? 2.055 -2.204 -8.872 1.00 92.88 85 THR A CA 1
ATOM 681 C C . THR A 1 85 ? 3.039 -1.056 -9.068 1.00 92.88 85 THR A C 1
ATOM 683 O O . THR A 1 85 ? 2.705 0.087 -8.748 1.00 92.88 85 THR A O 1
ATOM 686 N N . SER A 1 86 ? 4.253 -1.363 -9.538 1.00 91.31 86 SER A N 1
ATOM 687 C CA . SER A 1 86 ? 5.345 -0.397 -9.723 1.00 91.31 86 SER A CA 1
ATOM 688 C C . SER A 1 86 ? 5.372 0.192 -11.132 1.00 91.31 86 SER A C 1
ATOM 690 O O . SER A 1 86 ? 4.964 -0.467 -12.088 1.00 91.31 86 SER A O 1
ATOM 692 N N . GLU A 1 87 ? 5.920 1.403 -11.255 1.00 91.81 87 GLU A N 1
ATOM 693 C CA . GLU A 1 87 ? 6.279 1.994 -12.548 1.00 91.81 87 GLU A CA 1
ATOM 694 C C . GLU A 1 87 ? 7.389 1.161 -13.196 1.00 91.81 87 GLU A C 1
ATOM 696 O O . GLU A 1 87 ? 8.413 0.893 -12.565 1.00 91.81 87 GLU A O 1
ATOM 701 N N . LYS A 1 88 ? 7.178 0.730 -14.441 1.00 91.94 88 LYS A N 1
ATOM 702 C CA . LYS A 1 88 ? 8.207 0.034 -15.215 1.00 91.94 88 LYS A CA 1
ATOM 703 C C . LYS A 1 88 ? 9.251 1.021 -15.719 1.00 91.94 88 LYS A C 1
ATOM 705 O O . LYS A 1 88 ? 8.887 2.111 -16.153 1.00 91.94 88 LYS A O 1
ATOM 710 N N . GLY A 1 89 ? 10.516 0.611 -15.696 1.00 92.44 89 GLY A N 1
ATOM 711 C CA . GLY A 1 89 ? 11.550 1.303 -16.459 1.00 92.44 89 GLY A CA 1
ATOM 712 C C . GLY A 1 89 ? 11.249 1.221 -17.957 1.00 92.44 89 GLY A C 1
ATOM 713 O O . GLY A 1 89 ? 10.607 0.275 -18.428 1.00 92.44 89 GLY A O 1
ATOM 714 N N . SER A 1 90 ? 11.664 2.233 -18.711 1.00 94.25 90 SER A N 1
ATOM 715 C CA . SER A 1 90 ? 11.510 2.227 -20.168 1.00 94.25 90 SER A CA 1
ATOM 716 C C . SER A 1 90 ? 12.637 1.427 -20.837 1.00 94.25 90 SER A C 1
ATOM 718 O O . SER A 1 90 ? 13.724 1.305 -20.268 1.00 94.25 90 SER A O 1
ATOM 720 N N . PRO A 1 91 ? 12.397 0.840 -22.022 1.00 94.12 91 PRO A N 1
ATOM 721 C CA . PRO A 1 91 ? 13.436 0.111 -22.736 1.00 94.12 91 PRO A CA 1
ATOM 722 C C . PRO A 1 91 ? 14.543 1.056 -23.216 1.00 94.12 91 PRO A C 1
ATOM 724 O O . PRO A 1 91 ? 14.268 2.161 -23.693 1.00 94.12 91 PRO A O 1
ATOM 727 N N . GLY A 1 92 ? 15.785 0.591 -23.129 1.00 92.62 92 GLY A N 1
ATOM 728 C CA . GLY A 1 92 ? 16.925 1.216 -23.782 1.00 92.62 92 GLY A CA 1
ATOM 729 C C . GLY A 1 92 ? 16.909 0.961 -25.287 1.00 92.62 92 GLY A C 1
ATOM 730 O O . GLY A 1 92 ? 16.172 0.119 -25.809 1.00 92.62 92 GLY A O 1
ATOM 731 N N . GLY A 1 93 ? 17.737 1.695 -26.023 1.00 91.38 93 GLY A N 1
ATOM 732 C CA . GLY A 1 93 ? 17.817 1.551 -27.469 1.00 91.38 93 GLY A CA 1
ATOM 733 C C . GLY A 1 93 ? 19.161 1.956 -28.047 1.00 91.38 93 GLY A C 1
ATOM 734 O O . GLY A 1 93 ? 20.173 2.072 -27.358 1.00 91.38 93 GLY A O 1
ATOM 735 N N . PHE A 1 94 ? 19.196 2.124 -29.366 1.00 90.50 94 PHE A N 1
ATOM 736 C CA . PHE A 1 94 ? 20.434 2.471 -30.051 1.00 90.50 94 PHE A CA 1
ATOM 737 C C . PHE A 1 94 ? 20.882 3.888 -29.666 1.00 90.50 94 PHE A C 1
ATOM 739 O O . PHE A 1 94 ? 20.234 4.867 -30.030 1.00 90.50 94 PHE A O 1
ATOM 746 N N . MET A 1 95 ? 22.014 3.978 -28.969 1.00 89.31 95 MET A N 1
ATOM 747 C CA . MET A 1 95 ? 22.644 5.196 -28.452 1.00 89.31 95 MET A CA 1
ATOM 748 C C . MET A 1 95 ? 21.861 5.941 -27.356 1.00 89.31 95 MET A C 1
ATOM 750 O O . MET A 1 95 ? 22.143 7.114 -27.116 1.00 89.31 95 MET A O 1
ATOM 754 N N . TYR A 1 96 ? 20.917 5.286 -26.672 1.00 91.38 96 TYR A N 1
ATOM 755 C CA . TYR A 1 96 ? 20.257 5.849 -25.490 1.00 91.38 96 TYR A CA 1
ATOM 756 C C . TYR A 1 96 ? 19.886 4.768 -24.472 1.00 91.38 96 TYR A C 1
ATOM 758 O O . TYR A 1 96 ? 19.446 3.682 -24.847 1.00 91.38 96 TYR A O 1
ATOM 766 N N . ASP A 1 97 ? 20.043 5.091 -23.192 1.00 94.00 97 ASP A N 1
ATOM 767 C CA . ASP A 1 97 ? 19.536 4.277 -22.087 1.00 94.00 97 ASP A CA 1
ATOM 768 C C . ASP A 1 97 ? 18.047 4.564 -21.858 1.00 94.00 97 ASP A C 1
ATOM 770 O O . ASP A 1 97 ? 17.549 5.649 -22.174 1.00 94.00 97 ASP A O 1
ATOM 774 N N . GLY A 1 98 ? 17.339 3.588 -21.303 1.00 95.12 98 GLY A N 1
ATOM 775 C CA . GLY A 1 98 ? 15.975 3.750 -20.834 1.00 95.12 98 GLY A CA 1
ATOM 776 C C . GLY A 1 98 ? 15.915 4.570 -19.544 1.00 95.12 98 GLY A C 1
ATOM 777 O O . GLY A 1 98 ? 16.795 4.507 -18.690 1.00 95.12 98 GLY A O 1
ATOM 778 N N . GLU A 1 99 ? 14.846 5.340 -19.386 1.00 94.56 99 GLU A N 1
ATOM 779 C CA . GLU A 1 99 ? 14.507 6.036 -18.146 1.00 94.56 99 GLU A CA 1
ATOM 780 C C . GLU A 1 99 ? 14.063 5.053 -17.054 1.00 94.56 99 GLU A C 1
ATOM 782 O O . GLU A 1 99 ? 13.227 4.175 -17.300 1.00 94.56 99 GLU A O 1
ATOM 787 N N . ASP A 1 100 ? 14.587 5.238 -15.841 1.00 94.56 100 ASP A N 1
ATOM 788 C CA . ASP A 1 100 ? 14.139 4.537 -14.638 1.00 94.56 100 ASP A CA 1
ATOM 789 C C . ASP A 1 100 ? 12.682 4.892 -14.294 1.00 94.56 100 ASP A C 1
ATOM 791 O O . ASP A 1 100 ? 12.250 6.044 -14.402 1.00 94.56 100 ASP A O 1
ATOM 795 N N . GLY A 1 101 ? 11.936 3.910 -13.787 1.00 91.69 101 GLY A N 1
ATOM 796 C CA . GLY A 1 101 ? 10.672 4.166 -13.110 1.00 91.69 101 GLY A CA 1
ATOM 797 C C . GLY A 1 101 ? 10.908 4.947 -11.817 1.00 91.69 101 GLY A C 1
ATOM 798 O O . GLY A 1 101 ? 11.933 4.797 -11.150 1.00 91.69 101 GLY A O 1
ATOM 799 N N . ARG A 1 102 ? 9.959 5.796 -11.422 1.00 91.44 102 ARG A N 1
ATOM 800 C CA . ARG A 1 102 ? 10.111 6.616 -10.214 1.00 91.44 102 ARG A CA 1
ATOM 801 C C . ARG A 1 102 ? 9.945 5.771 -8.958 1.00 91.44 102 ARG A C 1
ATOM 803 O O . ARG A 1 102 ? 9.526 4.619 -8.993 1.00 91.44 102 ARG A O 1
ATOM 810 N N . ASP A 1 103 ? 10.229 6.352 -7.806 1.00 93.81 103 ASP A N 1
ATOM 811 C CA . ASP A 1 103 ? 9.868 5.742 -6.530 1.00 93.81 103 ASP A CA 1
ATOM 812 C C . ASP A 1 103 ? 8.521 6.294 -6.039 1.00 93.81 103 ASP A C 1
ATOM 814 O O . ASP A 1 103 ? 8.135 7.431 -6.335 1.00 93.81 103 ASP A O 1
ATOM 818 N N . ARG A 1 104 ? 7.789 5.492 -5.260 1.00 93.62 104 ARG A N 1
ATOM 819 C CA . ARG A 1 104 ? 6.526 5.907 -4.639 1.00 93.62 104 ARG A CA 1
ATOM 820 C C . ARG A 1 104 ? 6.449 5.495 -3.183 1.00 93.62 104 ARG A C 1
ATOM 822 O O . ARG A 1 104 ? 6.762 4.362 -2.827 1.00 93.62 104 ARG A O 1
ATOM 829 N N . PHE A 1 105 ? 5.955 6.410 -2.356 1.00 95.25 105 PHE A N 1
ATOM 830 C CA . PHE A 1 105 ? 5.782 6.211 -0.924 1.00 95.25 105 PHE A CA 1
ATOM 831 C C . PHE A 1 105 ? 4.293 6.232 -0.585 1.00 95.25 105 PHE A C 1
ATOM 833 O O . PHE A 1 105 ? 3.601 7.192 -0.918 1.00 95.25 105 PHE A O 1
ATOM 840 N N . TYR A 1 106 ? 3.807 5.193 0.087 1.00 95.75 106 TYR A N 1
ATOM 841 C CA . TYR A 1 106 ? 2.436 5.082 0.578 1.00 95.75 106 TYR A CA 1
ATOM 842 C C . TYR A 1 106 ? 2.426 4.965 2.099 1.00 95.75 106 TYR A C 1
ATOM 844 O O . TYR A 1 106 ? 3.221 4.231 2.680 1.00 95.75 106 TYR A O 1
ATOM 852 N N . THR A 1 107 ? 1.505 5.669 2.744 1.00 96.12 107 THR A N 1
ATOM 853 C CA . THR A 1 107 ? 1.124 5.429 4.136 1.00 96.12 107 THR A CA 1
ATOM 854 C C . THR A 1 107 ? -0.259 4.802 4.153 1.00 96.12 107 THR A C 1
ATOM 856 O O . THR A 1 107 ? -1.214 5.441 3.711 1.00 96.12 107 THR A O 1
ATOM 859 N N . LEU A 1 108 ? -0.351 3.579 4.672 1.00 96.62 108 LEU A N 1
ATOM 860 C CA . LEU A 1 108 ? -1.607 2.928 5.025 1.00 96.62 108 LEU A CA 1
ATOM 861 C C . LEU A 1 108 ? -1.867 3.193 6.509 1.00 96.62 108 LEU A C 1
ATOM 863 O O . LEU A 1 108 ? -1.198 2.618 7.368 1.00 96.62 108 LEU A O 1
ATOM 867 N N . ALA A 1 109 ? -2.803 4.090 6.803 1.00 96.44 109 ALA A N 1
ATOM 868 C CA . ALA A 1 109 ? -3.195 4.402 8.169 1.00 96.44 109 ALA A CA 1
ATOM 869 C C . ALA A 1 109 ? -4.388 3.536 8.577 1.00 96.44 109 ALA A C 1
ATOM 871 O O . ALA A 1 109 ? -5.447 3.595 7.959 1.00 96.44 109 ALA A O 1
ATOM 872 N N . CYS A 1 110 ? -4.216 2.738 9.624 1.00 96.25 110 CYS A N 1
ATOM 873 C CA . CYS A 1 110 ? -5.254 1.907 10.218 1.00 96.25 110 CYS A CA 1
ATOM 874 C C . CYS A 1 110 ? -5.852 2.651 11.414 1.00 96.25 110 CYS A C 1
ATOM 876 O O . CYS A 1 110 ? -5.126 3.014 12.341 1.00 96.25 110 CYS A O 1
ATOM 878 N N . HIS A 1 111 ? -7.164 2.893 11.395 1.00 95.12 111 HIS A N 1
ATOM 879 C CA . HIS A 1 111 ? -7.856 3.623 12.458 1.00 95.12 111 HIS A CA 1
ATOM 880 C C . HIS A 1 111 ? -9.280 3.084 12.712 1.00 95.12 111 HIS A C 1
ATOM 882 O O . HIS A 1 111 ? -9.777 2.249 11.946 1.00 95.12 111 HIS A O 1
ATOM 888 N N . PRO A 1 112 ? -9.983 3.528 13.780 1.00 93.06 112 PRO A N 1
ATOM 889 C CA . PRO A 1 112 ? -11.264 2.937 14.192 1.00 93.06 112 PRO A CA 1
ATOM 890 C C . PRO A 1 112 ? -12.423 3.016 13.195 1.00 93.06 112 PRO A C 1
ATOM 892 O O . PRO A 1 112 ? -13.397 2.268 13.331 1.00 93.06 112 PRO A O 1
ATOM 895 N N . ASN A 1 113 ? -12.318 3.918 12.223 1.00 91.94 113 ASN A N 1
ATOM 896 C CA . ASN A 1 113 ? -13.312 4.144 11.171 1.00 91.94 113 ASN A CA 1
ATOM 897 C C . ASN A 1 113 ? -12.947 3.445 9.850 1.00 91.94 113 ASN A C 1
ATOM 899 O O . ASN A 1 113 ? -13.566 3.735 8.836 1.00 91.94 113 ASN A O 1
ATOM 903 N N . GLY A 1 114 ? -11.947 2.562 9.869 1.00 93.69 114 GLY A N 1
ATOM 904 C CA . GLY A 1 114 ? -11.435 1.868 8.690 1.00 93.69 114 GLY A CA 1
ATOM 905 C C . GLY A 1 114 ? -10.080 2.410 8.236 1.00 93.69 114 GLY A C 1
ATOM 906 O O . GLY A 1 114 ? -9.567 3.347 8.843 1.00 93.69 114 GLY A O 1
ATOM 907 N N . PRO A 1 115 ? -9.437 1.786 7.241 1.00 96.19 115 PRO A N 1
ATOM 908 C CA . PRO A 1 115 ? -8.139 2.236 6.764 1.00 96.19 115 PRO A CA 1
ATOM 909 C C . PRO A 1 115 ? -8.239 3.453 5.832 1.00 96.19 115 PRO A C 1
ATOM 911 O O . PRO A 1 115 ? -9.220 3.629 5.112 1.00 96.19 115 PRO A O 1
ATOM 914 N N . SER A 1 116 ? -7.176 4.252 5.781 1.00 96.25 116 SER A N 1
ATOM 915 C CA . SER A 1 116 ? -6.987 5.328 4.802 1.00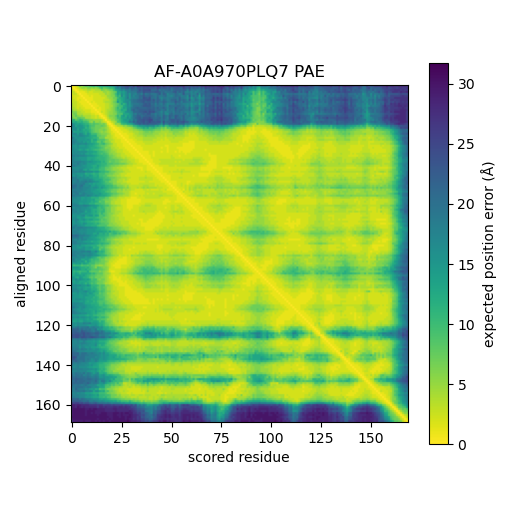 96.25 116 SER A CA 1
ATOM 916 C C . SER A 1 116 ? -5.611 5.253 4.144 1.00 96.25 116 SER A C 1
ATOM 918 O O . SER A 1 116 ? -4.672 4.656 4.674 1.00 96.25 116 SER A O 1
ATOM 920 N N . LEU A 1 117 ? -5.496 5.838 2.950 1.00 96.38 117 LEU A N 1
ATOM 921 C CA . LEU A 1 117 ? -4.295 5.756 2.127 1.00 96.38 117 LEU A CA 1
ATOM 922 C C . LEU A 1 117 ? -3.837 7.151 1.700 1.00 96.38 117 LEU A C 1
ATOM 924 O O . LEU A 1 117 ? -4.598 7.920 1.113 1.00 96.38 117 LEU A O 1
ATOM 928 N N . THR A 1 118 ? -2.565 7.444 1.943 1.00 95.44 118 THR A N 1
ATOM 929 C CA . THR A 1 118 ? -1.908 8.685 1.517 1.00 95.44 118 THR A CA 1
ATOM 930 C C . THR A 1 118 ? -0.663 8.340 0.720 1.00 95.44 118 THR A C 1
ATOM 932 O O . THR A 1 118 ? 0.102 7.470 1.134 1.00 95.44 118 THR A O 1
ATOM 935 N N . TYR A 1 119 ? -0.427 9.023 -0.399 1.00 94.00 119 TYR A N 1
ATOM 936 C CA . TYR A 1 119 ? 0.798 8.849 -1.178 1.00 94.00 119 TYR A CA 1
ATOM 937 C C . TYR A 1 119 ? 1.664 10.110 -1.201 1.00 94.00 119 TYR A C 1
ATOM 939 O O . TYR A 1 119 ? 1.166 11.229 -1.063 1.00 94.00 119 TYR A O 1
ATOM 947 N N . TYR A 1 120 ? 2.964 9.910 -1.412 1.00 93.00 120 TYR A N 1
ATOM 948 C CA . TYR A 1 120 ? 3.977 10.957 -1.515 1.00 93.00 120 TYR A CA 1
ATOM 949 C C . TYR A 1 120 ? 4.909 10.662 -2.690 1.00 93.00 120 TYR A C 1
ATOM 951 O O . TYR A 1 120 ? 5.254 9.502 -2.941 1.00 93.00 120 TYR A O 1
ATOM 959 N N . HIS A 1 121 ? 5.342 11.708 -3.396 1.00 89.00 121 HIS A N 1
ATOM 960 C CA . HIS A 1 121 ? 6.329 11.573 -4.472 1.00 89.00 121 HIS A CA 1
ATOM 961 C C . HIS A 1 121 ? 7.752 11.415 -3.923 1.00 89.00 121 HIS A C 1
ATOM 963 O O . HIS A 1 121 ? 8.600 10.799 -4.561 1.00 89.00 121 HIS A O 1
ATOM 969 N N . GLN A 1 122 ? 8.008 11.932 -2.721 1.00 85.56 122 GLN A N 1
ATOM 970 C CA . GLN A 1 122 ? 9.269 11.779 -2.003 1.00 85.56 122 GLN A CA 1
ATOM 971 C C . GLN A 1 122 ? 9.001 11.501 -0.523 1.00 85.56 122 GLN A C 1
ATOM 973 O O . GLN A 1 122 ? 7.985 11.925 0.026 1.00 85.56 122 GLN A O 1
ATOM 978 N N . ARG A 1 123 ? 9.940 10.832 0.153 1.00 80.69 123 ARG A N 1
ATOM 979 C CA . ARG A 1 123 ? 9.801 10.440 1.567 1.00 80.69 123 ARG A CA 1
ATOM 980 C C . ARG A 1 123 ? 9.426 11.602 2.498 1.00 80.69 123 ARG A C 1
ATOM 982 O O . ARG A 1 123 ? 8.640 11.408 3.419 1.00 80.69 123 ARG A O 1
ATOM 989 N N . ASN A 1 124 ? 9.988 12.785 2.249 1.00 77.81 124 ASN A N 1
ATOM 990 C CA . ASN A 1 124 ? 9.873 13.966 3.110 1.00 77.81 124 ASN A CA 1
ATOM 991 C C . ASN A 1 124 ? 9.145 15.132 2.422 1.00 77.81 124 ASN A C 1
ATOM 993 O O . ASN A 1 124 ? 9.333 16.278 2.812 1.00 77.81 124 ASN A O 1
ATOM 997 N N . ASP A 1 125 ? 8.333 14.849 1.400 1.00 75.62 125 ASP A N 1
ATOM 998 C CA . ASP A 1 125 ? 7.645 15.871 0.594 1.00 75.62 125 ASP A CA 1
ATOM 999 C C . ASP A 1 125 ? 6.725 16.767 1.452 1.00 75.62 125 ASP A C 1
ATOM 1001 O O . ASP A 1 125 ? 6.429 17.903 1.102 1.00 75.62 125 ASP A O 1
ATOM 1005 N N . GLY A 1 126 ? 6.246 16.275 2.605 1.00 74.94 126 GLY A N 1
ATOM 1006 C CA . GLY A 1 126 ? 5.304 16.986 3.486 1.00 74.94 126 GLY A CA 1
ATOM 1007 C C . GLY A 1 126 ? 3.911 17.191 2.866 1.00 74.94 126 GLY A C 1
ATOM 1008 O O . GLY A 1 126 ? 2.921 17.277 3.585 1.00 74.94 126 GLY A O 1
ATOM 1009 N N . MET A 1 127 ? 3.816 17.172 1.536 1.00 81.69 127 MET A N 1
ATOM 1010 C CA . MET A 1 127 ? 2.623 17.331 0.711 1.00 81.69 127 MET A CA 1
ATOM 1011 C C . MET A 1 127 ? 1.992 15.981 0.353 1.00 81.69 127 MET A C 1
ATOM 1013 O O . MET A 1 127 ? 1.786 15.650 -0.815 1.00 81.69 127 MET A O 1
ATOM 1017 N N . GLY A 1 128 ? 1.697 15.176 1.374 1.00 88.31 128 GLY A N 1
ATOM 1018 C CA . GLY A 1 128 ? 0.978 13.918 1.182 1.00 88.31 128 GLY A CA 1
ATOM 1019 C C . GLY A 1 128 ? -0.397 14.146 0.569 1.00 88.31 128 GLY A C 1
ATOM 1020 O O . GLY A 1 128 ? -1.127 15.045 0.982 1.00 88.31 128 GLY A O 1
ATOM 1021 N N . LYS A 1 129 ? -0.765 13.314 -0.402 1.00 91.69 129 LYS A N 1
ATOM 1022 C CA . LYS A 1 129 ? -2.087 13.342 -1.031 1.00 91.69 129 LYS A CA 1
ATOM 1023 C C . LYS A 1 129 ? -2.912 12.167 -0.527 1.00 91.69 129 LYS A C 1
ATOM 1025 O O . LYS A 1 129 ? -2.620 11.015 -0.856 1.00 91.69 129 LYS A O 1
ATOM 1030 N N . THR A 1 130 ? -3.921 12.458 0.289 1.00 93.25 130 THR A N 1
ATOM 1031 C CA . THR A 1 130 ? -4.893 11.459 0.747 1.00 93.25 130 THR A CA 1
ATOM 1032 C C . THR A 1 130 ? -5.791 11.058 -0.414 1.00 93.25 130 THR A C 1
ATOM 1034 O O . THR A 1 130 ? -6.390 11.913 -1.071 1.00 93.25 130 THR A O 1
ATOM 1037 N N . ILE A 1 131 ? -5.884 9.757 -0.670 1.00 93.06 131 ILE A N 1
ATOM 1038 C CA . ILE A 1 131 ? -6.735 9.209 -1.721 1.00 93.06 131 ILE A CA 1
ATOM 1039 C C . ILE A 1 131 ? -8.131 9.014 -1.143 1.00 93.06 131 ILE A C 1
ATOM 1041 O O . ILE A 1 131 ? -8.300 8.359 -0.115 1.00 93.06 131 ILE A O 1
ATOM 1045 N N . GLN A 1 132 ? -9.127 9.599 -1.806 1.00 92.19 132 GLN A N 1
ATOM 1046 C CA . GLN A 1 132 ? -10.514 9.446 -1.389 1.00 92.19 132 GLN A CA 1
ATOM 1047 C C . GLN A 1 132 ? -11.009 8.032 -1.725 1.00 92.19 132 GLN A C 1
ATOM 1049 O O . GLN A 1 132 ? -10.743 7.546 -2.831 1.00 92.19 132 GLN A O 1
ATOM 1054 N N . PRO A 1 133 ? -11.709 7.366 -0.795 1.00 91.19 133 PRO A N 1
ATOM 1055 C CA . PRO A 1 133 ? -12.305 6.067 -1.060 1.00 91.19 133 PRO A CA 1
ATOM 1056 C C . PRO A 1 133 ? -13.369 6.164 -2.161 1.00 91.19 133 PRO A C 1
ATOM 1058 O O . PRO A 1 133 ? -14.100 7.150 -2.250 1.00 91.19 133 PRO A O 1
ATOM 1061 N N . GLN A 1 134 ? -13.461 5.124 -2.990 1.00 89.69 134 GLN A N 1
ATOM 1062 C CA . GLN A 1 134 ? -14.563 4.948 -3.940 1.00 89.69 134 GLN A CA 1
ATOM 1063 C C . GLN A 1 134 ? -15.807 4.397 -3.240 1.00 89.69 134 GLN A C 1
ATOM 1065 O O . GLN A 1 134 ? -16.926 4.782 -3.572 1.00 89.69 134 GLN A O 1
ATOM 1070 N N . ILE A 1 135 ? -15.595 3.532 -2.246 1.00 87.25 135 ILE A N 1
ATOM 1071 C CA . ILE A 1 135 ? -16.627 3.004 -1.355 1.00 87.25 135 ILE A CA 1
ATOM 1072 C C . ILE A 1 135 ? -16.174 3.271 0.075 1.00 87.25 135 ILE A C 1
ATOM 1074 O O . ILE A 1 135 ? -15.041 2.953 0.433 1.00 87.25 135 ILE A O 1
ATOM 1078 N N . ALA A 1 136 ? -17.049 3.876 0.873 1.00 85.88 136 ALA A N 1
ATOM 1079 C CA . ALA A 1 136 ? -16.851 4.106 2.298 1.00 85.88 136 ALA A CA 1
ATOM 1080 C C . ALA A 1 136 ? -18.211 4.054 2.998 1.00 85.88 136 ALA A C 1
ATOM 1082 O O . ALA A 1 136 ? -18.840 5.085 3.241 1.00 85.88 136 ALA A O 1
ATOM 1083 N N . ASP A 1 137 ? -18.676 2.838 3.268 1.00 87.44 137 ASP A N 1
ATOM 1084 C CA . ASP A 1 137 ? -19.778 2.609 4.198 1.00 87.44 137 ASP A CA 1
ATOM 1085 C C . ASP A 1 137 ? -19.237 2.173 5.571 1.00 87.44 137 ASP A C 1
ATOM 1087 O O . ASP A 1 137 ? -18.028 2.170 5.811 1.00 87.44 137 ASP A O 1
ATOM 1091 N N . GLU A 1 138 ? -20.129 1.888 6.520 1.00 82.06 138 GLU A N 1
ATOM 1092 C CA . GLU A 1 138 ? -19.735 1.588 7.902 1.00 82.06 138 GLU A CA 1
ATOM 1093 C C . GLU A 1 138 ? -18.895 0.305 8.033 1.00 82.06 138 GLU A C 1
ATOM 1095 O O . GLU A 1 138 ? -18.144 0.148 9.003 1.00 82.06 138 GLU A O 1
ATOM 1100 N N . ASP A 1 139 ? -19.036 -0.604 7.068 1.00 89.56 139 ASP A N 1
ATOM 1101 C CA . ASP A 1 139 ? -18.463 -1.941 7.089 1.00 89.56 139 ASP A CA 1
ATOM 1102 C C . ASP A 1 139 ? -17.484 -2.193 5.943 1.00 89.56 139 ASP A C 1
ATOM 1104 O O . ASP A 1 139 ? -16.712 -3.136 6.048 1.00 89.56 139 ASP A O 1
ATOM 1108 N N . ASN A 1 140 ? -17.470 -1.387 4.879 1.00 92.19 140 ASN A N 1
ATOM 1109 C CA . ASN A 1 140 ? -16.662 -1.621 3.685 1.00 92.19 140 ASN A CA 1
ATOM 1110 C C . ASN A 1 140 ? -15.963 -0.348 3.212 1.00 92.19 140 ASN A C 1
ATOM 1112 O O . ASN A 1 140 ? -16.575 0.711 3.043 1.00 92.19 140 ASN A O 1
ATOM 1116 N N . ILE A 1 141 ? -14.668 -0.487 2.935 1.00 93.38 141 ILE A N 1
ATOM 1117 C CA . ILE A 1 141 ? -13.828 0.556 2.359 1.00 93.38 141 ILE A CA 1
ATOM 1118 C C . ILE A 1 141 ? -13.124 0.017 1.119 1.00 93.38 141 ILE A C 1
ATOM 1120 O O . ILE A 1 141 ? -12.416 -0.988 1.180 1.00 93.38 141 ILE A O 1
ATOM 1124 N N . GLU A 1 142 ? -13.263 0.733 0.006 1.00 95.88 142 GLU A N 1
ATOM 1125 C CA . GLU A 1 142 ? -12.498 0.504 -1.215 1.00 95.88 142 GLU A CA 1
ATOM 1126 C C . GLU A 1 142 ? -11.757 1.780 -1.615 1.00 95.88 142 GLU A C 1
ATOM 1128 O O . GLU A 1 142 ? -12.363 2.829 -1.842 1.00 95.88 142 GLU A O 1
ATOM 1133 N N . ILE A 1 143 ? -10.432 1.688 -1.725 1.00 94.38 143 ILE A N 1
ATOM 1134 C CA . ILE A 1 143 ? -9.569 2.783 -2.169 1.00 94.38 143 ILE A CA 1
ATOM 1135 C C . ILE A 1 143 ? -8.801 2.320 -3.398 1.00 94.38 143 ILE A C 1
ATOM 1137 O O . ILE A 1 143 ? -8.047 1.348 -3.346 1.00 94.38 143 ILE A O 1
ATOM 1141 N N . ILE A 1 144 ? -8.954 3.049 -4.501 1.00 92.69 144 ILE A N 1
ATOM 1142 C CA . ILE A 1 144 ? -8.193 2.814 -5.725 1.00 92.69 144 ILE A CA 1
ATOM 1143 C C . ILE A 1 144 ? -7.409 4.076 -6.044 1.00 92.69 144 ILE A C 1
ATOM 1145 O O . ILE A 1 144 ? -7.966 5.085 -6.474 1.00 92.69 144 ILE A O 1
ATOM 1149 N N . HIS A 1 145 ? -6.097 4.004 -5.865 1.00 90.69 145 HIS A N 1
ATOM 1150 C CA . HIS A 1 145 ? -5.178 4.963 -6.451 1.00 90.69 145 HIS A CA 1
ATOM 1151 C C . HIS A 1 145 ? -4.669 4.419 -7.779 1.00 90.69 145 HIS A C 1
ATOM 1153 O O . HIS A 1 145 ? -4.128 3.314 -7.833 1.00 90.69 145 HIS A O 1
ATOM 1159 N N . SER A 1 146 ? -4.848 5.204 -8.838 1.00 87.94 146 SER A N 1
ATOM 1160 C CA . SER A 1 146 ? -4.312 4.931 -10.166 1.00 87.94 146 SER A CA 1
ATOM 1161 C C . SER A 1 146 ? -3.964 6.254 -10.837 1.00 87.94 146 SER A C 1
ATOM 1163 O O . SER A 1 146 ? -4.858 6.968 -11.282 1.00 87.94 146 SER A O 1
ATOM 1165 N N . ASP A 1 147 ? -2.676 6.580 -10.924 1.00 81.62 147 ASP A N 1
ATOM 1166 C CA . ASP A 1 147 ? -2.176 7.778 -11.619 1.00 81.62 147 ASP A CA 1
ATOM 1167 C C . ASP A 1 147 ? -1.636 7.457 -13.025 1.00 81.62 147 ASP A C 1
ATOM 1169 O O . ASP A 1 147 ? -0.834 8.200 -13.584 1.00 81.62 147 ASP A O 1
ATOM 1173 N N . GLY A 1 148 ? -2.089 6.332 -13.593 1.00 68.19 148 GLY A N 1
ATOM 1174 C CA . GLY A 1 148 ? -1.642 5.794 -14.883 1.00 68.19 148 GLY A CA 1
ATOM 1175 C C . GLY A 1 148 ? -0.310 5.046 -14.806 1.00 68.19 148 GLY A C 1
ATOM 1176 O O . GLY A 1 148 ? 0.130 4.490 -15.807 1.00 68.19 148 GLY A O 1
ATOM 1177 N N . ILE A 1 149 ? 0.320 5.038 -13.629 1.00 73.50 149 ILE A N 1
ATOM 1178 C CA . ILE A 1 149 ? 1.719 4.656 -13.452 1.00 73.50 149 ILE A CA 1
ATOM 1179 C C . ILE A 1 149 ? 1.870 3.709 -12.265 1.00 73.50 149 ILE A C 1
ATOM 1181 O O . ILE A 1 149 ? 2.428 2.623 -12.400 1.00 73.50 149 ILE A O 1
ATOM 1185 N N . TYR A 1 150 ? 1.297 4.072 -11.119 1.00 82.50 150 TYR A N 1
ATOM 1186 C CA . TYR A 1 150 ? 1.137 3.172 -9.986 1.00 82.50 150 TYR A CA 1
ATOM 1187 C C . TYR A 1 150 ? -0.315 2.796 -9.819 1.00 82.50 150 TYR A C 1
ATOM 1189 O O . TYR A 1 150 ? -1.214 3.612 -10.027 1.00 82.50 150 TYR A O 1
ATOM 1197 N N . ARG A 1 151 ? -0.523 1.579 -9.320 1.00 86.75 151 ARG A N 1
ATOM 1198 C CA . ARG A 1 151 ? -1.814 1.152 -8.803 1.00 86.75 151 ARG A CA 1
ATOM 1199 C C . ARG A 1 151 ? -1.662 0.699 -7.360 1.00 86.75 151 ARG A C 1
ATOM 1201 O O . ARG A 1 151 ? -0.821 -0.147 -7.063 1.00 86.75 151 ARG A O 1
ATOM 1208 N N . PHE A 1 152 ? -2.481 1.277 -6.488 1.00 92.00 152 PHE A N 1
ATOM 1209 C CA . PHE A 1 152 ? -2.719 0.770 -5.143 1.00 92.00 152 PHE A CA 1
ATOM 1210 C C . PHE A 1 152 ? -4.217 0.531 -5.009 1.00 92.00 152 PHE A C 1
ATOM 1212 O O . PHE A 1 152 ? -5.003 1.477 -5.042 1.00 92.00 152 PHE A O 1
ATOM 1219 N N . HIS A 1 153 ? -4.613 -0.732 -4.903 1.00 93.88 153 HIS A N 1
ATOM 1220 C CA . HIS A 1 153 ? -6.009 -1.110 -4.696 1.00 93.88 153 HIS A CA 1
ATOM 1221 C C . HIS A 1 153 ? -6.138 -1.715 -3.314 1.00 93.88 153 HIS A C 1
ATOM 1223 O O . HIS A 1 153 ? -5.560 -2.766 -3.074 1.00 93.88 153 HIS A O 1
ATOM 1229 N N . LEU A 1 154 ? -6.854 -1.035 -2.427 1.00 93.56 154 LEU A N 1
ATOM 1230 C CA . LEU A 1 154 ? -7.185 -1.471 -1.080 1.00 93.56 154 LEU A CA 1
ATOM 1231 C C . LEU A 1 154 ? -8.667 -1.827 -1.030 1.00 93.56 154 LEU A C 1
ATOM 1233 O O . LEU A 1 154 ? -9.504 -1.018 -1.424 1.00 93.56 154 LEU A O 1
ATOM 1237 N N . HIS A 1 155 ? -8.976 -2.988 -0.476 1.00 94.88 155 HIS A N 1
ATOM 1238 C CA . HIS A 1 155 ? -10.324 -3.358 -0.077 1.00 94.88 155 HIS A CA 1
ATOM 1239 C C . HIS A 1 155 ? -10.278 -3.840 1.370 1.00 94.88 155 HIS A C 1
ATOM 1241 O O . HIS A 1 155 ? -9.435 -4.671 1.705 1.00 94.88 155 HIS A O 1
ATOM 1247 N N . ALA A 1 156 ? -11.144 -3.309 2.227 1.00 92.19 156 ALA A N 1
ATOM 1248 C CA . ALA A 1 156 ? -11.214 -3.664 3.636 1.00 92.19 156 ALA A CA 1
ATOM 1249 C C . ALA A 1 156 ? -12.662 -3.766 4.104 1.00 92.19 156 ALA A C 1
ATOM 1251 O O . ALA A 1 156 ? -13.493 -2.937 3.742 1.00 92.19 156 ALA A O 1
ATOM 1252 N N . SER A 1 157 ? -12.925 -4.747 4.961 1.00 94.38 157 SER A N 1
ATOM 1253 C CA . SER A 1 157 ? -14.221 -4.974 5.583 1.00 94.38 157 SER A CA 1
ATOM 1254 C C . SER A 1 157 ? -14.097 -5.047 7.104 1.00 94.38 157 SER A C 1
ATOM 1256 O O . SER A 1 157 ? -13.176 -5.689 7.628 1.00 94.38 157 SER A O 1
ATOM 1258 N N . ARG A 1 158 ? -15.047 -4.454 7.824 1.00 91.44 158 ARG A N 1
ATOM 1259 C CA . ARG A 1 158 ? -15.196 -4.611 9.271 1.00 91.44 158 ARG A CA 1
ATOM 1260 C C . ARG A 1 158 ? -15.703 -6.021 9.568 1.00 91.44 158 ARG A C 1
ATOM 1262 O O . ARG A 1 158 ? -16.697 -6.469 8.999 1.00 91.44 158 ARG A O 1
ATOM 1269 N N . LYS A 1 159 ? -15.031 -6.744 10.465 1.00 87.62 159 LYS A N 1
ATOM 1270 C CA . LYS A 1 159 ? -15.504 -8.063 10.900 1.00 87.62 159 LYS A CA 1
ATOM 1271 C C . LYS A 1 159 ? -16.725 -7.888 11.817 1.00 87.62 159 LYS A C 1
ATOM 1273 O O . LYS A 1 159 ? -16.722 -6.978 12.652 1.00 87.62 159 LYS A O 1
ATOM 1278 N N . PRO A 1 160 ? -17.753 -8.752 11.716 1.00 77.31 160 PRO A N 1
ATOM 1279 C CA . PRO A 1 160 ? -18.888 -8.733 12.632 1.00 77.31 160 PRO A CA 1
ATOM 1280 C C . PRO A 1 160 ? -18.396 -8.873 14.076 1.00 77.31 160 PRO A C 1
ATOM 1282 O O . PRO A 1 160 ? -17.783 -9.875 14.440 1.00 77.31 160 PRO A O 1
ATOM 1285 N N . GLY A 1 161 ? -18.621 -7.851 14.899 1.00 64.88 161 GLY A N 1
ATOM 1286 C CA . GLY A 1 161 ? -18.081 -7.828 16.252 1.00 64.88 161 GLY A CA 1
ATOM 1287 C C . GLY A 1 161 ? -18.797 -8.806 17.183 1.00 64.88 161 GLY A C 1
ATOM 1288 O O . GLY A 1 161 ? -20.005 -8.703 17.389 1.00 64.88 161 GLY A O 1
ATOM 1289 N N . THR A 1 162 ? -18.047 -9.665 17.873 1.00 51.59 162 THR A N 1
ATOM 1290 C CA . THR A 1 162 ? -18.423 -10.070 19.233 1.00 51.59 162 THR A CA 1
ATOM 1291 C C . THR A 1 162 ? -18.231 -8.853 20.131 1.00 51.59 162 THR A C 1
ATOM 1293 O O . THR A 1 162 ? -17.112 -8.573 20.559 1.00 51.59 162 THR A O 1
ATOM 1296 N N . GLN A 1 163 ? -19.294 -8.086 20.397 1.00 48.38 163 GLN A N 1
ATOM 1297 C CA . GLN A 1 163 ? -19.243 -7.037 21.416 1.00 48.38 163 GLN A CA 1
ATOM 1298 C C . GLN A 1 163 ? -18.808 -7.674 22.741 1.00 48.38 163 GLN A C 1
ATOM 1300 O O . GLN A 1 163 ? -19.585 -8.373 23.387 1.00 48.38 163 GLN A O 1
ATOM 1305 N N . LYS A 1 164 ? -17.567 -7.430 23.173 1.00 49.66 164 LYS A N 1
ATOM 1306 C CA . LYS A 1 164 ? -17.195 -7.653 24.569 1.00 49.66 164 LYS A CA 1
ATOM 1307 C C . LYS A 1 164 ? -17.924 -6.591 25.377 1.00 49.66 164 LYS A C 1
ATOM 1309 O O . LYS A 1 164 ? -17.489 -5.443 25.461 1.00 49.66 164 LYS A O 1
ATOM 1314 N N . THR A 1 165 ? -19.079 -6.964 25.917 1.00 41.88 165 THR A N 1
ATOM 1315 C CA . THR A 1 165 ? -19.825 -6.169 26.884 1.00 41.88 165 THR A CA 1
ATOM 1316 C C . THR A 1 165 ? -18.845 -5.772 27.980 1.00 41.88 165 THR A C 1
ATOM 1318 O O . THR A 1 165 ? -18.271 -6.633 28.646 1.00 41.88 165 THR A O 1
ATOM 1321 N N . LYS A 1 166 ? -18.597 -4.469 28.143 1.00 42.91 166 LYS A N 1
ATOM 1322 C CA . LYS A 1 166 ? -17.862 -3.963 29.302 1.00 42.91 166 LYS A CA 1
ATOM 1323 C C . LYS A 1 166 ? -18.662 -4.349 30.544 1.00 42.91 166 LYS A C 1
ATOM 1325 O O . LYS A 1 166 ? -19.629 -3.671 30.885 1.00 42.91 166 LYS A O 1
ATOM 1330 N N . THR A 1 167 ? -18.272 -5.429 31.213 1.00 39.78 167 THR A N 1
ATOM 1331 C CA . THR A 1 167 ? -18.690 -5.691 32.587 1.00 39.78 167 THR A CA 1
ATOM 1332 C C . THR A 1 167 ? -18.142 -4.542 33.422 1.00 39.78 167 THR A C 1
ATOM 1334 O O . THR A 1 167 ? -16.935 -4.442 33.633 1.00 39.78 167 THR A O 1
ATOM 1337 N N . LYS A 1 168 ? -19.022 -3.618 33.820 1.00 39.56 168 LYS A N 1
ATOM 1338 C CA . LYS A 1 168 ? -18.726 -2.672 34.896 1.00 39.56 168 LYS A CA 1
ATOM 1339 C C . LYS A 1 168 ? -18.458 -3.506 36.151 1.00 39.56 168 LYS A C 1
ATOM 1341 O O . LYS A 1 168 ? -19.340 -4.262 36.555 1.00 39.56 168 LYS A O 1
ATOM 1346 N N . ILE A 1 169 ? -17.250 -3.395 36.696 1.00 49.81 169 ILE A N 1
ATOM 1347 C CA . ILE A 1 169 ? -16.938 -3.767 38.082 1.00 49.81 169 ILE A CA 1
ATOM 1348 C C . ILE A 1 169 ? -17.188 -2.524 38.930 1.00 49.81 169 ILE A C 1
ATOM 1350 O O . ILE A 1 169 ? -16.791 -1.431 38.458 1.00 49.81 169 ILE A O 1
#

Radius of gyration: 24.4 Å; Cα contacts (8 Å, |Δi|>4): 380; chains: 1; bounding box: 69×30×83 Å

Solvent-accessible surface area (backbone atoms only — not comparable to full-atom values): 9326 Å² total; per-residue (Å²): 112,73,69,59,55,52,53,52,51,52,50,54,52,50,52,58,65,62,71,34,57,33,53,61,22,50,64,16,50,37,26,45,20,54,32,75,43,66,51,76,45,76,50,66,70,46,86,53,60,55,89,87,62,57,58,90,43,72,29,67,43,75,71,46,77,36,46,39,37,38,30,24,73,87,64,51,38,38,39,35,39,38,34,43,44,55,28,67,29,36,75,32,38,83,78,36,62,21,54,60,23,59,58,41,35,37,38,44,36,39,38,85,91,50,73,47,45,30,38,29,81,44,97,80,62,84,71,62,46,72,59,70,59,82,38,77,59,99,46,40,39,30,35,69,48,69,81,90,52,42,40,41,42,37,41,37,36,51,52,88,68,78,77,78,74,80,76,83,127

Foldseek 3Di:
DVVVVVVVVVVVVVCVVVVFWAAFAAWAWEWEAE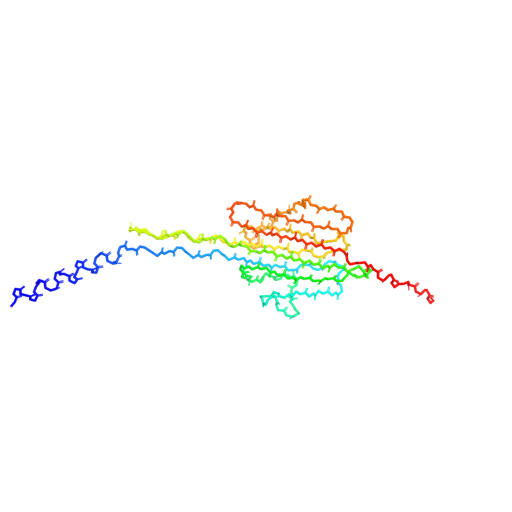AEDQWDDKDKPFPQADVVHDNLDITTGDFDKMKMKTAGPQGWIKIKMKGKDIFGWGGTGGNGYTHYTAYKYKYWYQDPQGIWIWIDSDSVNVPIDTFDFPDRDSFWTWTWDDPVGMTMTMIMGIDDDPPPPPPDD